Protein AF-A0A659UW29-F1 (afdb_monomer_lite)

Foldseek 3Di:
DWWAFDPVCCVQPDGRDIDDDDPVVVVVCVVVVGIHHDPDPPPDDDDDDPCPDDDDDDD

Sequence (59 aa):
MKLVVTKRAPHLGVAGTAVEMTPSQAAYERLRGHVVEPAQPKADGSADAPAKGRRGKRK

Secondary structure (DSSP, 8-state):
-EEEEPTT-GGG-STT-EEE--HHHHHHHHHTTSEE-------S---------------

pLDDT: mean 77.05, std 19.41, range [43.59, 95.31]

Structure (mmCIF, N/CA/C/O backbone):
data_AF-A0A659UW29-F1
#
_entry.id   AF-A0A659UW29-F1
#
loop_
_atom_site.group_PDB
_atom_site.id
_atom_site.type_symbol
_atom_site.label_atom_id
_atom_site.label_alt_id
_atom_site.label_comp_id
_atom_site.label_asym_id
_atom_site.label_entity_id
_atom_site.label_seq_id
_atom_site.pdbx_PDB_ins_code
_atom_site.Cartn_x
_atom_site.Cartn_y
_atom_site.Cartn_z
_atom_site.occupancy
_atom_site.B_iso_or_equiv
_atom_site.auth_seq_id
_atom_site.auth_comp_id
_atom_site.auth_asym_id
_atom_site.auth_atom_id
_atom_site.pdbx_PDB_model_num
ATOM 1 N N . MET A 1 1 ? -1.941 3.834 8.915 1.00 82.69 1 MET A N 1
ATOM 2 C CA . MET A 1 1 ? -2.094 2.407 8.523 1.00 82.69 1 MET A CA 1
ATOM 3 C C . MET A 1 1 ? -1.131 2.115 7.389 1.00 82.69 1 MET A C 1
ATOM 5 O O . MET A 1 1 ? -1.095 2.912 6.461 1.00 82.69 1 MET A O 1
ATOM 9 N N . LYS A 1 2 ? -0.376 1.011 7.437 1.00 88.50 2 LYS A N 1
ATOM 10 C CA . LYS A 1 2 ? 0.533 0.622 6.345 1.00 88.50 2 LYS A CA 1
ATOM 11 C C . LYS A 1 2 ? -0.184 -0.286 5.351 1.00 88.50 2 LYS A C 1
ATOM 13 O O . LYS A 1 2 ? -0.769 -1.279 5.769 1.00 88.50 2 LYS A O 1
ATOM 18 N N . LEU A 1 3 ? -0.138 0.063 4.067 1.00 91.06 3 LEU A N 1
ATOM 19 C CA . LEU A 1 3 ? -0.792 -0.652 2.969 1.00 91.06 3 LEU A CA 1
ATOM 20 C C . LEU A 1 3 ? 0.155 -0.861 1.801 1.00 91.06 3 LEU A C 1
ATOM 22 O O . LEU A 1 3 ? 1.035 -0.043 1.568 1.00 91.06 3 LEU A O 1
ATOM 26 N N . VAL A 1 4 ? -0.042 -1.945 1.061 1.00 93.38 4 VAL A N 1
ATOM 27 C CA . VAL A 1 4 ? 0.782 -2.292 -0.093 1.00 93.38 4 VAL A CA 1
ATOM 28 C C . VAL A 1 4 ? 0.146 -1.745 -1.362 1.00 93.38 4 VAL A C 1
ATOM 30 O O . VAL A 1 4 ? -1.009 -2.049 -1.664 1.00 93.38 4 VAL A O 1
ATOM 33 N N . VAL A 1 5 ? 0.905 -0.956 -2.120 1.00 93.19 5 VAL A N 1
ATOM 34 C CA . VAL A 1 5 ? 0.465 -0.391 -3.399 1.00 93.19 5 VAL A CA 1
ATOM 35 C C . VAL A 1 5 ? 0.363 -1.490 -4.452 1.00 93.19 5 VAL A C 1
ATOM 37 O O . VAL A 1 5 ? 1.233 -2.350 -4.580 1.00 93.19 5 VAL A O 1
ATOM 40 N N . THR A 1 6 ? -0.704 -1.473 -5.239 1.00 92.69 6 THR A N 1
ATOM 41 C CA . THR A 1 6 ? -0.898 -2.404 -6.354 1.00 92.69 6 THR A CA 1
ATOM 42 C C . THR A 1 6 ? -0.440 -1.785 -7.674 1.00 92.69 6 THR A C 1
ATOM 44 O O . THR A 1 6 ? -0.316 -0.571 -7.816 1.00 92.69 6 THR A O 1
ATOM 47 N N . LYS A 1 7 ? -0.289 -2.618 -8.710 1.00 92.69 7 LYS A N 1
ATOM 48 C CA . LYS A 1 7 ? 0.045 -2.169 -10.076 1.00 92.69 7 LYS A CA 1
ATOM 49 C C . LYS A 1 7 ? -0.988 -1.214 -10.695 1.00 92.69 7 LYS A C 1
ATOM 51 O O . LYS A 1 7 ? -0.698 -0.604 -11.716 1.00 92.69 7 LYS A O 1
ATOM 56 N N . ARG A 1 8 ? -2.185 -1.097 -10.108 1.00 88.25 8 ARG A N 1
ATOM 57 C CA . ARG A 1 8 ? -3.269 -0.231 -10.600 1.00 88.25 8 ARG A CA 1
ATOM 58 C C . ARG A 1 8 ? -3.104 1.231 -10.193 1.00 88.25 8 ARG A C 1
ATOM 60 O O . ARG A 1 8 ? -3.773 2.082 -10.765 1.00 88.25 8 ARG A O 1
ATOM 67 N N . ALA A 1 9 ? -2.220 1.522 -9.240 1.00 90.00 9 ALA A N 1
ATOM 68 C CA . ALA A 1 9 ? -2.060 2.855 -8.674 1.00 90.00 9 ALA A CA 1
ATOM 69 C C . ALA A 1 9 ? -0.617 3.373 -8.786 1.00 90.00 9 ALA A C 1
ATOM 71 O O . ALA A 1 9 ? 0.029 3.613 -7.768 1.00 90.00 9 ALA A O 1
ATOM 72 N N . PRO A 1 10 ? -0.106 3.597 -10.013 1.00 88.50 10 PRO A N 1
ATOM 73 C CA . PRO A 1 10 ? 1.259 4.088 -10.219 1.00 88.50 10 PRO A CA 1
ATOM 74 C C . PRO A 1 10 ? 1.493 5.482 -9.615 1.00 88.50 10 PRO A C 1
ATOM 76 O O . PRO A 1 10 ? 2.623 5.833 -9.296 1.00 88.50 10 PRO A O 1
ATOM 79 N N . HIS A 1 11 ? 0.427 6.263 -9.414 1.00 89.81 11 HIS A N 1
ATOM 80 C CA . HIS A 1 11 ? 0.479 7.576 -8.765 1.00 89.81 11 HIS A CA 1
ATOM 81 C C . HIS A 1 11 ? 0.759 7.499 -7.255 1.00 89.81 11 HIS A C 1
ATOM 83 O O . HIS A 1 11 ? 1.215 8.479 -6.677 1.00 89.81 11 HIS A O 1
ATOM 89 N N . LEU A 1 12 ? 0.498 6.352 -6.615 1.00 87.12 12 LEU A N 1
ATOM 90 C CA . LEU A 1 12 ? 0.822 6.119 -5.203 1.00 87.12 12 LEU A CA 1
ATOM 91 C C . LEU A 1 12 ? 2.254 5.601 -5.013 1.00 87.12 12 LEU A C 1
ATOM 93 O O . LEU A 1 12 ? 2.744 5.558 -3.886 1.00 87.12 12 LEU A O 1
ATOM 97 N N . GLY A 1 13 ? 2.917 5.202 -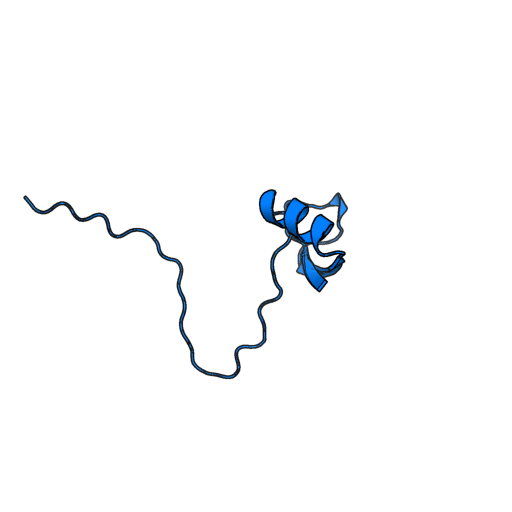6.101 1.00 88.81 13 GLY A N 1
ATOM 98 C CA . GLY A 1 13 ? 4.286 4.706 -6.105 1.00 88.81 13 GLY A CA 1
ATOM 99 C C . GLY A 1 13 ? 4.434 3.356 -6.802 1.00 88.81 13 GLY A C 1
ATOM 100 O O . GLY A 1 13 ? 3.594 2.919 -7.591 1.00 88.81 13 GLY A O 1
ATOM 101 N N . VAL A 1 14 ? 5.554 2.695 -6.516 1.00 91.81 14 VAL A N 1
ATOM 102 C CA . VAL A 1 14 ? 5.896 1.397 -7.103 1.00 91.81 14 VAL A CA 1
ATOM 103 C C . VAL A 1 14 ? 5.024 0.300 -6.492 1.00 91.81 14 VAL A C 1
ATOM 105 O O . VAL A 1 14 ? 4.877 0.208 -5.279 1.00 91.81 14 VAL A O 1
ATOM 108 N N . ALA A 1 15 ? 4.460 -0.574 -7.324 1.00 91.38 15 ALA A N 1
ATOM 109 C CA . ALA A 1 15 ? 3.678 -1.701 -6.830 1.00 91.38 15 ALA A CA 1
ATOM 110 C C . ALA A 1 15 ? 4.510 -2.610 -5.908 1.00 91.38 15 ALA A C 1
ATOM 112 O O . ALA A 1 15 ? 5.647 -2.952 -6.225 1.00 91.38 15 ALA A O 1
ATOM 113 N N . GLY A 1 16 ? 3.919 -3.041 -4.797 1.00 90.00 16 GLY A N 1
ATOM 114 C CA . GLY A 1 16 ? 4.578 -3.849 -3.773 1.00 90.00 16 GLY A CA 1
ATOM 115 C C . GLY A 1 16 ? 5.222 -3.036 -2.650 1.00 90.00 16 GLY A C 1
ATOM 116 O O . GLY A 1 16 ? 5.621 -3.625 -1.649 1.00 90.00 16 GLY A O 1
ATOM 117 N N . THR A 1 17 ? 5.294 -1.705 -2.756 1.00 91.19 17 THR A N 1
ATOM 118 C CA . THR A 1 17 ? 5.789 -0.871 -1.655 1.00 91.19 17 THR A CA 1
ATOM 119 C C . THR A 1 17 ? 4.721 -0.687 -0.586 1.00 91.19 17 THR A C 1
ATOM 121 O O . THR A 1 17 ? 3.529 -0.569 -0.879 1.00 91.19 17 THR A O 1
ATOM 124 N N . ALA A 1 18 ? 5.158 -0.666 0.673 1.00 91.00 18 ALA A N 1
ATOM 125 C CA . ALA A 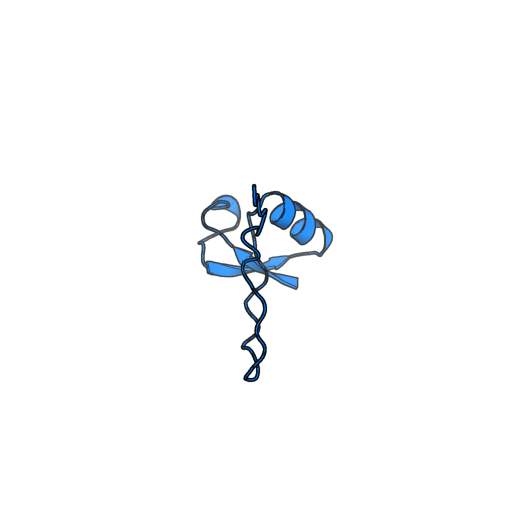1 18 ? 4.305 -0.316 1.796 1.00 91.00 18 ALA A CA 1
ATOM 126 C C . ALA A 1 18 ? 4.283 1.208 1.971 1.00 91.00 18 ALA A C 1
ATOM 128 O O . ALA A 1 18 ? 5.332 1.831 2.126 1.00 91.00 18 ALA A O 1
ATOM 129 N N . VAL A 1 19 ? 3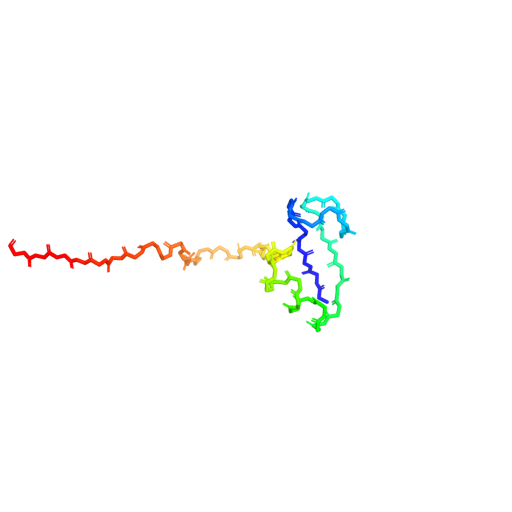.091 1.792 1.983 1.00 90.69 19 VAL A N 1
ATOM 130 C CA . VAL A 1 19 ? 2.857 3.226 2.165 1.00 90.69 19 VAL A CA 1
ATOM 131 C C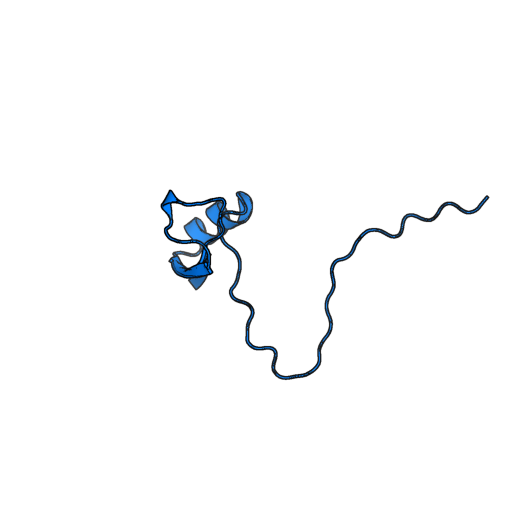 . VAL A 1 19 ? 1.959 3.433 3.374 1.00 90.69 19 VAL A C 1
ATOM 133 O O . VAL A 1 19 ? 1.040 2.651 3.634 1.00 90.69 19 VAL A O 1
ATOM 136 N N . GLU A 1 20 ? 2.239 4.481 4.140 1.00 93.00 20 GLU A N 1
ATOM 137 C CA . GLU A 1 20 ? 1.415 4.864 5.274 1.00 93.00 20 GLU A CA 1
ATOM 138 C C . GLU A 1 20 ? 0.321 5.843 4.847 1.00 93.00 20 GLU A C 1
ATOM 140 O O . GLU A 1 20 ? 0.580 6.850 4.195 1.00 93.00 20 GLU A O 1
ATOM 145 N N . MET A 1 21 ? -0.920 5.521 5.203 1.00 90.50 21 MET A N 1
ATOM 146 C CA . MET A 1 21 ? -2.100 6.300 4.843 1.00 90.50 21 MET A CA 1
ATOM 147 C C . MET A 1 21 ? -3.006 6.543 6.045 1.00 90.50 21 MET A C 1
ATOM 149 O O . MET A 1 21 ? -3.057 5.744 6.996 1.00 90.50 21 MET A O 1
ATOM 153 N N . THR A 1 22 ? -3.770 7.634 5.957 1.00 94.25 22 THR A N 1
ATOM 154 C CA . THR A 1 22 ? -4.897 7.890 6.858 1.00 94.25 22 THR A CA 1
ATOM 155 C C . THR A 1 22 ? -6.012 6.864 6.614 1.00 94.25 22 THR A C 1
ATOM 157 O O . THR A 1 22 ? -6.135 6.353 5.497 1.00 94.25 22 THR A O 1
ATOM 160 N N . PRO A 1 23 ? -6.852 6.548 7.616 1.00 91.31 23 PRO A N 1
ATOM 161 C CA . PRO A 1 23 ? -7.927 5.565 7.456 1.00 91.31 23 PRO A CA 1
ATOM 162 C C . PRO A 1 23 ? -8.898 5.891 6.311 1.00 91.31 23 PRO A C 1
ATOM 164 O O . PRO A 1 23 ? -9.264 5.004 5.542 1.00 91.31 23 PRO A O 1
ATOM 167 N N . SER A 1 24 ? -9.268 7.164 6.152 1.00 94.38 24 SER A N 1
ATOM 168 C CA . SER A 1 24 ? -10.200 7.605 5.107 1.00 94.38 24 SER A CA 1
ATOM 169 C C . SER A 1 24 ? -9.610 7.448 3.704 1.00 94.38 24 SER A C 1
ATOM 171 O O . SER A 1 24 ? -10.271 6.921 2.810 1.00 94.38 24 SER A O 1
ATOM 173 N N . GLN A 1 25 ? -8.344 7.836 3.518 1.00 93.06 25 GLN A N 1
ATOM 174 C CA . GLN A 1 25 ? -7.634 7.652 2.250 1.00 93.06 25 GLN A CA 1
ATOM 175 C C . GLN A 1 25 ? -7.474 6.165 1.930 1.00 93.06 25 GLN A C 1
ATOM 177 O O . GLN A 1 25 ? -7.802 5.710 0.841 1.00 93.06 25 GLN A O 1
ATOM 182 N N . ALA A 1 26 ? -7.056 5.383 2.920 1.00 91.31 26 ALA A N 1
ATOM 183 C CA . ALA A 1 26 ? -6.925 3.941 2.814 1.00 91.31 26 ALA A CA 1
ATOM 184 C C . ALA A 1 26 ? -8.235 3.250 2.392 1.00 91.31 26 ALA A C 1
ATOM 186 O O . ALA A 1 26 ? -8.204 2.312 1.598 1.00 91.31 26 ALA A O 1
ATOM 187 N N . ALA A 1 27 ? -9.389 3.686 2.907 1.00 93.00 27 ALA A N 1
ATOM 188 C CA . ALA A 1 27 ? -10.689 3.158 2.498 1.00 93.00 27 ALA A CA 1
ATOM 189 C C . ALA A 1 27 ? -11.001 3.491 1.030 1.00 93.00 27 ALA A C 1
ATOM 191 O O . ALA A 1 27 ? -11.389 2.606 0.267 1.00 93.00 27 ALA A O 1
ATOM 192 N N . TYR A 1 28 ? -10.768 4.739 0.619 1.00 94.31 28 TYR A N 1
ATOM 193 C CA . TYR A 1 28 ? -10.982 5.187 -0.757 1.00 94.31 28 TYR A CA 1
ATOM 194 C C . TYR A 1 28 ? -10.122 4.412 -1.766 1.00 94.31 28 TYR A C 1
ATOM 196 O O . TYR A 1 28 ? -10.626 3.907 -2.771 1.00 94.31 28 TYR A O 1
ATOM 204 N N . GLU A 1 29 ? -8.834 4.248 -1.466 1.00 93.31 29 GLU A N 1
ATOM 205 C CA . GLU A 1 29 ? -7.897 3.534 -2.333 1.00 93.31 29 GLU A CA 1
ATOM 206 C C . GLU A 1 29 ? -8.183 2.022 -2.370 1.00 93.31 29 GLU A C 1
ATOM 208 O O . GLU A 1 29 ? -8.080 1.389 -3.425 1.00 93.31 29 GLU A O 1
ATOM 213 N N . ARG A 1 30 ? -8.621 1.423 -1.253 1.00 91.81 30 ARG A N 1
ATOM 214 C CA . ARG A 1 30 ? -9.058 0.015 -1.230 1.00 91.81 30 ARG A CA 1
ATOM 215 C C . ARG A 1 30 ? -10.286 -0.220 -2.106 1.00 91.81 30 ARG A C 1
ATOM 217 O O . ARG A 1 30 ? -10.312 -1.206 -2.836 1.00 91.81 30 ARG A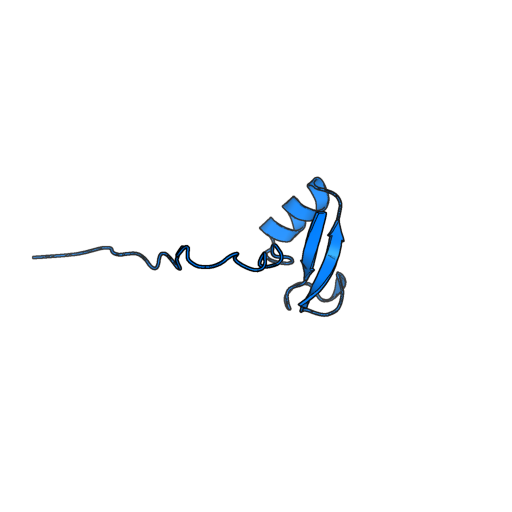 O 1
ATOM 224 N N . LEU A 1 31 ? -11.271 0.683 -2.088 1.00 93.44 31 LEU A N 1
ATOM 225 C CA . LEU A 1 31 ? -12.472 0.572 -2.933 1.00 93.44 31 LEU A CA 1
ATOM 226 C C . LEU A 1 31 ? -12.135 0.580 -4.430 1.00 93.44 31 LEU A C 1
ATOM 228 O O . LEU A 1 31 ? -12.805 -0.076 -5.223 1.00 93.44 31 LEU A O 1
ATOM 232 N N . ARG A 1 32 ? -11.064 1.280 -4.816 1.00 92.69 32 ARG A N 1
ATOM 233 C CA . ARG A 1 32 ? -10.546 1.294 -6.192 1.00 92.69 32 ARG A CA 1
ATOM 234 C C . ARG A 1 32 ? -9.605 0.125 -6.503 1.00 92.69 32 ARG A C 1
ATOM 236 O O . ARG A 1 32 ? -9.176 -0.045 -7.644 1.00 92.69 32 ARG A O 1
ATOM 243 N N . GLY A 1 33 ? -9.281 -0.701 -5.507 1.00 93.31 33 GLY A N 1
ATOM 244 C CA . GLY A 1 33 ? -8.314 -1.789 -5.625 1.00 93.31 33 GLY A CA 1
ATOM 245 C C . GLY A 1 33 ? -6.887 -1.295 -5.864 1.00 93.31 33 GLY A C 1
ATOM 246 O O . GLY A 1 33 ? -6.102 -1.993 -6.501 1.00 93.31 33 GLY A O 1
ATOM 247 N N . HIS A 1 34 ? -6.572 -0.081 -5.412 1.00 95.31 34 HIS A N 1
ATOM 248 C CA . HIS A 1 34 ? -5.268 0.558 -5.572 1.00 95.31 34 HIS A CA 1
ATOM 249 C C . HIS A 1 34 ? -4.255 0.086 -4.534 1.00 95.31 34 HIS A C 1
ATOM 251 O O . HIS A 1 34 ? -3.065 0.007 -4.836 1.00 95.31 34 HIS A O 1
ATOM 257 N N . VAL A 1 35 ? -4.728 -0.280 -3.347 1.00 93.12 35 VAL A N 1
ATOM 258 C CA . VAL A 1 35 ? -3.908 -0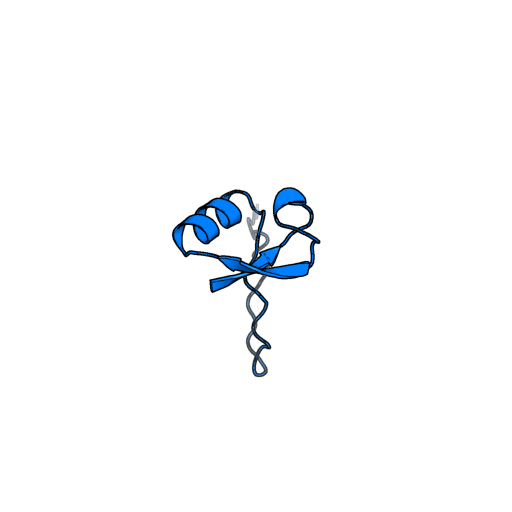.727 -2.221 1.00 93.12 35 VAL A CA 1
ATOM 259 C C . VAL A 1 35 ? -4.530 -1.957 -1.565 1.00 93.12 35 VAL A C 1
ATOM 261 O O . VAL A 1 35 ? -5.748 -2.143 -1.605 1.00 93.12 35 VAL A O 1
ATOM 264 N N . VAL A 1 36 ? -3.700 -2.790 -0.946 1.00 92.00 36 VAL A N 1
ATOM 265 C CA . VAL A 1 36 ? -4.119 -3.971 -0.177 1.00 92.00 36 VAL A CA 1
ATOM 266 C C . VAL A 1 36 ? -3.479 -3.961 1.203 1.00 92.00 36 VAL A C 1
ATOM 268 O O . VAL A 1 36 ? -2.474 -3.287 1.429 1.00 92.00 36 VAL A O 1
ATOM 271 N N . GLU A 1 37 ? -4.060 -4.694 2.148 1.00 88.06 37 GLU A N 1
ATOM 272 C CA . GLU A 1 37 ? -3.394 -4.886 3.433 1.00 88.06 37 GLU A CA 1
ATOM 273 C C . GLU A 1 37 ? -2.120 -5.712 3.250 1.00 88.06 37 GLU A C 1
ATOM 275 O O . GLU A 1 37 ? -2.123 -6.673 2.473 1.00 88.06 37 GLU A O 1
ATOM 280 N N . PRO A 1 38 ? -1.019 -5.343 3.930 1.00 79.75 38 PRO A N 1
ATOM 281 C CA . PRO A 1 38 ? 0.159 -6.185 3.956 1.00 79.75 38 PRO A CA 1
ATOM 282 C C . PRO A 1 38 ? -0.252 -7.523 4.557 1.00 79.75 38 PRO A C 1
ATOM 284 O O . PRO A 1 38 ? -0.910 -7.564 5.599 1.00 79.75 38 PRO A O 1
ATOM 287 N N . ALA A 1 39 ? 0.127 -8.615 3.895 1.00 71.19 39 ALA A N 1
ATOM 288 C CA . ALA A 1 39 ? -0.011 -9.931 4.488 1.00 71.19 39 ALA A CA 1
ATOM 289 C C . ALA A 1 39 ? 0.769 -9.904 5.805 1.00 71.19 39 ALA A C 1
ATOM 291 O O . ALA A 1 39 ? 1.996 -9.792 5.799 1.00 71.19 39 ALA A O 1
ATOM 292 N N . GLN A 1 40 ? 0.053 -9.939 6.929 1.00 64.31 40 GLN A N 1
ATOM 293 C CA . GLN A 1 40 ? 0.687 -10.196 8.212 1.00 64.31 40 GLN A CA 1
ATOM 294 C C . GLN A 1 40 ? 1.460 -11.507 8.047 1.00 64.31 40 GLN A C 1
ATOM 296 O O . GLN A 1 40 ? 0.901 -12.438 7.446 1.00 64.31 40 GLN A O 1
ATOM 301 N N . PRO A 1 41 ? 2.722 -11.604 8.508 1.00 53.97 41 PRO A N 1
ATOM 302 C CA . PRO A 1 41 ? 3.369 -12.900 8.583 1.00 53.97 41 PRO A CA 1
ATOM 303 C C . PRO A 1 41 ? 2.429 -13.766 9.412 1.00 53.97 41 PRO A C 1
ATOM 305 O O . PRO A 1 41 ? 2.177 -13.476 10.582 1.00 53.97 41 PRO A O 1
ATOM 308 N N . LYS A 1 42 ? 1.794 -14.745 8.761 1.00 52.12 42 LYS A N 1
ATOM 309 C CA . LYS A 1 42 ? 0.940 -15.695 9.454 1.00 52.12 42 LYS A CA 1
ATOM 310 C C . LYS A 1 42 ? 1.851 -16.359 10.477 1.00 52.12 42 LYS A C 1
ATOM 312 O O . LYS A 1 42 ? 2.716 -17.133 10.085 1.00 52.12 42 LYS A O 1
ATOM 317 N N . ALA A 1 43 ? 1.677 -16.031 11.755 1.00 48.62 43 ALA A N 1
ATOM 318 C CA . ALA A 1 43 ? 2.020 -16.981 12.796 1.00 48.62 43 ALA A CA 1
ATOM 319 C C . ALA A 1 43 ? 1.257 -18.261 12.431 1.00 48.62 43 ALA A C 1
ATOM 321 O O . ALA A 1 43 ? 0.076 -18.204 12.079 1.00 48.62 43 ALA A O 1
ATOM 322 N N . ASP A 1 44 ? 2.000 -19.350 12.335 1.00 54.12 44 ASP A N 1
ATOM 323 C CA . ASP A 1 44 ? 1.675 -20.569 11.613 1.00 54.12 44 ASP A CA 1
ATOM 324 C C . ASP A 1 44 ? 0.207 -21.033 11.710 1.00 54.12 44 ASP A C 1
ATOM 326 O O . ASP A 1 44 ? -0.385 -21.109 12.784 1.00 54.12 44 ASP A O 1
ATOM 330 N N . GLY A 1 45 ? -0.364 -21.433 10.566 1.00 51.44 45 GLY A N 1
ATOM 331 C CA . GLY A 1 45 ? -1.395 -22.477 10.566 1.00 51.44 45 GLY A CA 1
ATOM 332 C C . GLY A 1 45 ? -2.876 -22.083 10.630 1.00 51.44 45 GLY A C 1
ATOM 333 O O . GLY A 1 45 ? -3.650 -22.837 11.210 1.00 51.44 45 GLY A O 1
ATOM 334 N N . SER A 1 46 ? -3.331 -21.005 9.977 1.00 43.59 46 SER A N 1
ATOM 335 C CA . SER A 1 46 ? -4.775 -20.858 9.708 1.00 43.59 46 SER A CA 1
ATOM 336 C C . SER A 1 46 ? -5.099 -20.475 8.259 1.00 43.59 46 SER A C 1
ATOM 338 O O . SER A 1 46 ? -4.572 -19.514 7.675 1.00 43.59 46 SER A O 1
ATOM 340 N N . ALA A 1 47 ? -5.932 -21.321 7.659 1.00 56.25 47 ALA A N 1
ATOM 341 C CA . ALA A 1 47 ? -6.485 -21.216 6.323 1.00 56.25 47 ALA A CA 1
ATOM 342 C C . ALA A 1 47 ? -7.563 -20.130 6.281 1.00 56.25 47 ALA A C 1
ATOM 344 O O . ALA A 1 47 ? -8.426 -20.116 7.145 1.00 56.25 47 ALA A O 1
ATOM 345 N N . ASP A 1 48 ? -7.546 -19.282 5.248 1.00 45.53 48 ASP A N 1
ATOM 346 C CA . ASP A 1 48 ? -8.777 -18.688 4.720 1.00 45.53 48 ASP A CA 1
ATOM 347 C C . ASP A 1 48 ? -8.584 -18.232 3.259 1.00 45.53 48 ASP A C 1
ATOM 349 O O . ASP A 1 48 ? -7.473 -17.914 2.830 1.00 45.53 48 ASP A O 1
ATOM 353 N N . ALA A 1 49 ? -9.653 -18.356 2.478 1.00 51.69 49 ALA A N 1
ATOM 354 C CA . ALA A 1 49 ? -9.691 -18.889 1.110 1.00 51.69 49 ALA A CA 1
ATOM 355 C C . ALA A 1 49 ? -9.618 -17.857 -0.042 1.00 51.69 49 ALA A C 1
ATOM 357 O O . ALA A 1 49 ? -9.801 -16.662 0.171 1.00 51.69 49 ALA A O 1
ATOM 358 N N . PRO A 1 50 ? -9.581 -18.301 -1.319 1.00 44.59 50 PRO A N 1
ATOM 359 C CA . PRO A 1 50 ? -10.436 -17.722 -2.342 1.00 44.59 50 PRO A CA 1
ATOM 360 C C . PRO A 1 50 ? -11.752 -18.515 -2.385 1.00 44.59 50 PRO A C 1
ATOM 362 O O . PRO A 1 50 ? -11.810 -19.624 -2.918 1.00 44.59 50 PRO A O 1
ATOM 365 N N . ALA A 1 51 ? -12.837 -17.947 -1.855 1.00 46.88 51 ALA A N 1
ATOM 366 C CA . ALA A 1 51 ? -14.187 -18.459 -2.079 1.00 46.88 51 ALA A CA 1
ATOM 367 C C . ALA A 1 51 ? -14.593 -18.253 -3.554 1.00 46.88 51 ALA A C 1
ATOM 369 O O . ALA A 1 51 ? -15.333 -17.333 -3.897 1.00 46.88 51 ALA A O 1
ATOM 370 N N . LYS A 1 52 ? -14.103 -19.108 -4.463 1.00 49.75 52 LYS A N 1
ATOM 371 C CA . LYS A 1 52 ? -14.720 -19.290 -5.783 1.00 49.75 52 LYS A CA 1
ATOM 372 C C . LYS A 1 52 ? -15.971 -20.148 -5.605 1.00 49.75 52 LYS A C 1
ATOM 374 O O . LYS A 1 52 ? -15.906 -21.281 -5.135 1.00 49.75 52 LYS A O 1
ATOM 379 N N . GLY A 1 53 ? -17.110 -19.550 -5.944 1.00 46.19 53 GLY A N 1
ATOM 380 C CA . GLY A 1 53 ? -18.453 -20.045 -5.683 1.00 46.19 53 GLY A CA 1
ATOM 381 C C . GLY A 1 53 ? -18.697 -21.506 -6.059 1.00 46.19 53 GLY A C 1
ATOM 382 O O . GLY A 1 53 ? -18.534 -21.921 -7.204 1.00 46.19 53 GLY A O 1
ATOM 383 N N . ARG A 1 54 ? -19.215 -22.263 -5.090 1.00 54.03 54 ARG A N 1
ATOM 384 C CA . ARG A 1 54 ? -20.010 -23.460 -5.350 1.00 54.03 54 ARG A CA 1
ATOM 385 C C . ARG A 1 54 ? -21.446 -23.019 -5.612 1.00 54.03 54 ARG A C 1
ATOM 387 O O . ARG A 1 54 ? -22.183 -22.739 -4.673 1.00 54.03 54 ARG A O 1
ATOM 394 N N . ARG A 1 55 ? -21.867 -22.994 -6.877 1.00 50.88 55 ARG A N 1
ATOM 395 C CA . ARG A 1 55 ? -23.295 -23.037 -7.215 1.00 50.88 55 ARG A CA 1
ATOM 396 C C . ARG A 1 55 ? -23.559 -24.358 -7.921 1.00 50.88 55 ARG A C 1
ATOM 398 O O . ARG A 1 55 ? -23.256 -24.523 -9.096 1.00 50.88 55 ARG A O 1
ATOM 405 N N . GLY A 1 56 ? -24.038 -25.326 -7.145 1.00 49.69 56 GLY A N 1
ATOM 406 C CA . GLY A 1 56 ? -24.456 -26.620 -7.656 1.00 49.69 56 GLY A CA 1
ATOM 407 C C . GLY A 1 56 ? -25.681 -26.497 -8.557 1.00 49.69 56 GLY A C 1
ATOM 408 O O . GLY A 1 56 ? -26.543 -25.643 -8.348 1.00 49.69 56 GLY A O 1
ATOM 409 N N . LYS A 1 57 ? -25.781 -27.403 -9.526 1.00 47.44 57 LYS A N 1
ATOM 410 C CA . LYS A 1 57 ? -27.055 -27.780 -10.132 1.00 47.44 57 LYS A CA 1
ATOM 411 C C . LYS A 1 57 ? -27.015 -29.283 -10.400 1.00 47.44 57 LYS A C 1
ATOM 413 O O . LYS A 1 57 ? -26.425 -29.734 -11.371 1.00 47.44 57 LYS A O 1
ATOM 418 N N . ARG A 1 58 ? -27.585 -30.045 -9.464 1.00 46.59 58 ARG A N 1
ATOM 419 C CA . ARG A 1 58 ? -28.046 -31.419 -9.685 1.00 46.59 58 ARG A CA 1
ATOM 420 C C . ARG A 1 58 ? -29.414 -31.324 -10.362 1.00 46.59 58 ARG A C 1
ATOM 422 O O . ARG A 1 58 ? -30.304 -30.714 -9.769 1.00 46.59 58 ARG A O 1
ATOM 429 N N . LYS A 1 59 ? -29.575 -31.908 -11.545 1.00 56.16 59 LYS A N 1
ATOM 430 C CA . LYS A 1 59 ? -30.769 -32.666 -11.937 1.00 56.16 59 LYS A CA 1
ATOM 431 C C . LYS A 1 59 ? -30.450 -33.494 -13.170 1.00 56.16 59 LYS A C 1
ATOM 433 O O . LYS A 1 59 ? -29.827 -32.911 -14.082 1.00 56.16 59 LYS A O 1
#

Radius of gyration: 15.85 Å; chains: 1; bounding box: 37×41×25 Å